Protein AF-A0A3G6N313-F1 (afdb_monomer_lite)

Secondary structure (DSSP, 8-state):
-------S-------TTT--EEEEEEGGGTEEEEEE-SSS-EEEEEE---SS--HHHHHHHHHHHHHHHHHHHHHHHHTTTTT--

Organism: NCBI:txid254

Sequence (85 aa):
MDISHKLEYVEGDFDTVAGELVAVQNPKYGSVTLCFRANMNITFAEVKLHSRDLAIDADAVLESAYDLAEEIARRFNEFPQDLKK

Structure (mmCIF, N/CA/C/O backbone):
data_AF-A0A3G6N313-F1
#
_entry.id   AF-A0A3G6N313-F1
#
loop_
_atom_site.group_PDB
_atom_site.id
_atom_site.type_symbol
_atom_site.label_atom_id
_atom_site.label_alt_id
_atom_site.label_comp_id
_atom_site.label_asym_id
_atom_site.label_entity_id
_atom_site.label_seq_id
_atom_site.pdbx_PDB_ins_code
_atom_site.Cartn_x
_atom_site.Cartn_y
_atom_site.Cartn_z
_atom_site.occupancy
_atom_site.B_iso_or_equiv
_atom_site.auth_seq_id
_atom_site.auth_comp_id
_atom_site.auth_asym_id
_atom_site.auth_atom_id
_atom_site.pdbx_PDB_model_num
ATOM 1 N N . MET A 1 1 ? -1.341 -26.705 -9.875 1.00 40.53 1 MET A N 1
ATOM 2 C CA . MET A 1 1 ? -1.732 -25.442 -10.527 1.00 40.53 1 MET A CA 1
ATOM 3 C C . MET A 1 1 ? -2.574 -24.729 -9.495 1.00 40.53 1 MET A C 1
ATOM 5 O O . MET A 1 1 ? -3.673 -25.189 -9.222 1.00 40.53 1 MET A O 1
ATOM 9 N N . ASP A 1 2 ? -1.982 -23.763 -8.802 1.00 41.44 2 ASP A N 1
ATOM 10 C CA . ASP A 1 2 ? -2.638 -23.060 -7.700 1.00 41.44 2 ASP A CA 1
ATOM 11 C C . ASP A 1 2 ? -3.462 -21.926 -8.309 1.00 41.44 2 ASP A C 1
ATOM 13 O O . ASP A 1 2 ? -2.915 -21.040 -8.968 1.00 41.44 2 ASP A O 1
ATOM 17 N N . ILE A 1 3 ? -4.784 -22.031 -8.215 1.00 49.09 3 ILE A N 1
ATOM 18 C CA . ILE A 1 3 ? -5.698 -21.028 -8.755 1.00 49.09 3 ILE A CA 1
ATOM 19 C C . ILE A 1 3 ? -5.871 -19.987 -7.657 1.00 49.09 3 ILE A C 1
ATOM 21 O O . ILE A 1 3 ? -6.680 -20.151 -6.748 1.00 49.09 3 ILE A O 1
ATOM 25 N N . SER A 1 4 ? -5.084 -18.917 -7.728 1.00 51.53 4 SER A N 1
ATOM 26 C CA . SER A 1 4 ? -5.287 -17.741 -6.894 1.00 51.53 4 SER A CA 1
ATOM 27 C C . SER A 1 4 ? -6.616 -17.097 -7.282 1.00 51.53 4 SER A C 1
ATOM 29 O O . SER A 1 4 ? -6.785 -16.577 -8.387 1.00 51.53 4 SER A O 1
ATOM 31 N N . HIS A 1 5 ? -7.591 -17.176 -6.380 1.00 52.22 5 HIS A N 1
ATOM 32 C CA . HIS A 1 5 ? -8.881 -16.525 -6.553 1.00 52.22 5 HIS A CA 1
ATOM 33 C C . HIS A 1 5 ? -8.662 -15.020 -6.755 1.00 52.22 5 HIS A C 1
ATOM 35 O O . HIS A 1 5 ? -8.157 -14.332 -5.868 1.00 52.22 5 HIS A O 1
ATOM 41 N N . LYS A 1 6 ? -9.037 -14.503 -7.931 1.00 54.88 6 LYS A N 1
ATOM 42 C CA . LYS A 1 6 ? -9.172 -13.061 -8.141 1.00 54.88 6 LYS A CA 1
ATOM 43 C C . LYS A 1 6 ? -10.397 -12.598 -7.365 1.00 54.88 6 LYS A C 1
ATOM 45 O O . LYS A 1 6 ? -11.533 -12.837 -7.764 1.00 54.88 6 LYS A O 1
ATOM 50 N N . LEU A 1 7 ? -10.144 -11.987 -6.219 1.00 61.78 7 LEU A N 1
ATOM 51 C CA . LEU A 1 7 ? -11.145 -11.325 -5.402 1.00 61.78 7 LEU A CA 1
ATOM 52 C C . LEU A 1 7 ? -11.502 -9.995 -6.079 1.00 61.78 7 LEU A C 1
ATOM 54 O O . LEU A 1 7 ? -10.891 -8.972 -5.800 1.00 61.78 7 LEU A O 1
ATOM 58 N N . GLU A 1 8 ? -12.426 -10.026 -7.041 1.00 55.00 8 GLU A N 1
ATOM 59 C CA . GLU A 1 8 ? -12.793 -8.826 -7.816 1.00 55.00 8 GLU A CA 1
ATOM 60 C C . GLU A 1 8 ? -13.767 -7.905 -7.061 1.00 55.00 8 GLU A C 1
ATOM 62 O O . GLU A 1 8 ? -13.830 -6.717 -7.360 1.00 55.00 8 GLU A O 1
ATOM 67 N N . TYR A 1 9 ? -14.470 -8.422 -6.045 1.00 57.72 9 TYR A N 1
ATOM 68 C CA . TYR A 1 9 ? -15.457 -7.678 -5.256 1.00 57.72 9 TYR A CA 1
ATOM 69 C C . TYR A 1 9 ? -15.516 -8.211 -3.823 1.00 57.72 9 TYR A C 1
ATOM 71 O O . TYR A 1 9 ? -16.352 -9.050 -3.491 1.00 57.72 9 TYR A O 1
ATOM 79 N N . VAL A 1 10 ? -14.591 -7.754 -2.980 1.00 61.78 10 VAL A N 1
ATOM 80 C CA . VAL A 1 10 ? -14.620 -8.034 -1.540 1.00 61.78 10 VAL A CA 1
ATOM 81 C C . VAL A 1 10 ? -15.083 -6.782 -0.828 1.00 61.78 10 VAL A C 1
ATOM 83 O O . VAL A 1 10 ? -14.374 -5.780 -0.787 1.00 61.78 10 VAL A O 1
ATOM 86 N N . GLU A 1 11 ? -16.283 -6.862 -0.274 1.00 63.56 11 GLU A N 1
ATOM 87 C CA . GLU A 1 11 ? -16.751 -5.929 0.737 1.00 63.56 11 GLU A CA 1
ATOM 88 C C . GLU A 1 11 ? -16.412 -6.516 2.106 1.00 63.56 11 GLU A C 1
ATOM 90 O O . GLU A 1 11 ? -16.608 -7.706 2.361 1.00 63.56 11 GLU A O 1
ATOM 95 N N . GLY A 1 12 ? -15.866 -5.683 2.977 1.00 68.00 12 GLY A N 1
ATOM 96 C CA . GLY A 1 12 ? -15.515 -6.052 4.337 1.00 68.00 12 GLY A CA 1
ATOM 97 C C . GLY A 1 12 ? -15.554 -4.820 5.218 1.00 68.00 12 GLY A C 1
ATOM 98 O O . GLY A 1 12 ? -15.434 -3.694 4.729 1.00 68.00 12 GLY A O 1
ATOM 99 N N . ASP A 1 13 ? -15.747 -5.033 6.511 1.00 72.06 13 ASP A N 1
ATOM 100 C CA . ASP A 1 13 ? -15.528 -3.992 7.495 1.00 72.06 13 ASP A CA 1
ATOM 101 C C . ASP A 1 13 ? -14.083 -4.062 7.990 1.00 72.06 13 ASP A C 1
ATOM 103 O O . ASP A 1 13 ? -13.473 -5.129 8.088 1.00 72.06 13 ASP A O 1
ATOM 107 N N . PHE A 1 14 ? -13.516 -2.894 8.251 1.00 74.38 14 PHE A N 1
ATOM 108 C CA . PHE A 1 14 ? -12.210 -2.783 8.865 1.00 74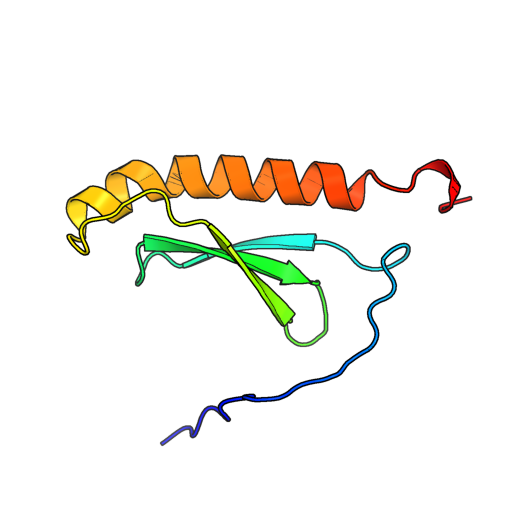.38 14 PHE A CA 1
ATOM 109 C C . PHE A 1 14 ? -12.308 -1.783 10.002 1.00 74.38 14 PHE A C 1
ATOM 111 O O . PHE A 1 14 ? -12.677 -0.623 9.794 1.00 74.38 14 PHE A O 1
ATOM 118 N N . ASP A 1 15 ? -11.968 -2.240 11.201 1.00 79.00 15 ASP A N 1
ATOM 119 C CA . ASP A 1 15 ? -11.853 -1.370 12.357 1.00 79.00 15 ASP A CA 1
ATOM 120 C C . ASP A 1 15 ? -10.589 -0.515 12.216 1.00 79.00 15 ASP A C 1
ATOM 122 O O . ASP A 1 15 ? -9.465 -0.986 12.395 1.00 79.00 15 ASP A O 1
ATOM 126 N N . THR A 1 16 ? -10.783 0.763 11.897 1.00 74.75 16 THR A N 1
ATOM 127 C CA . THR A 1 16 ? -9.703 1.744 11.750 1.00 74.75 16 THR A CA 1
ATOM 128 C C . THR A 1 16 ? -9.031 2.108 13.075 1.00 74.75 16 THR A C 1
ATOM 130 O O . THR A 1 16 ? -7.985 2.751 13.061 1.00 74.75 16 THR A O 1
ATOM 133 N N . VAL A 1 17 ? -9.600 1.709 14.216 1.00 76.25 17 VAL A N 1
ATOM 134 C CA . VAL A 1 17 ? -9.023 1.920 15.547 1.00 76.25 17 VAL A CA 1
ATOM 135 C C . VAL A 1 17 ? -8.126 0.746 15.934 1.00 76.25 17 VAL A C 1
ATOM 137 O O . VAL A 1 17 ? -7.000 0.962 16.384 1.00 76.25 17 VAL A O 1
ATOM 140 N N . ALA A 1 18 ? -8.607 -0.488 15.773 1.00 76.88 18 ALA A N 1
ATOM 141 C CA . ALA A 1 18 ? -7.871 -1.690 16.177 1.00 76.88 18 ALA A CA 1
ATOM 142 C C . ALA A 1 18 ? -6.896 -2.200 15.108 1.00 76.88 18 ALA A C 1
ATOM 144 O O . ALA A 1 18 ? -5.897 -2.848 15.429 1.00 76.88 18 ALA A O 1
ATOM 145 N N . GLY A 1 19 ? -7.196 -1.944 13.840 1.00 81.12 19 GLY A N 1
ATOM 146 C CA . GLY A 1 19 ? -6.423 -2.449 12.725 1.00 81.12 19 GLY A CA 1
ATOM 147 C C . GLY A 1 19 ? -5.139 -1.660 12.464 1.00 81.12 19 GLY A C 1
ATOM 148 O O . GLY A 1 19 ? -5.029 -0.471 12.759 1.00 81.12 19 GLY A O 1
ATOM 149 N N . GLU A 1 20 ? -4.154 -2.347 11.890 1.00 87.12 20 GLU A N 1
ATOM 150 C CA . GLU A 1 20 ? -2.836 -1.794 11.582 1.00 87.12 20 GLU A CA 1
ATOM 151 C C . GLU A 1 20 ? -2.619 -1.757 10.067 1.00 87.12 20 GLU A C 1
ATOM 153 O O . GLU A 1 20 ? -2.901 -2.729 9.362 1.00 87.12 20 GLU A O 1
ATOM 158 N N . LEU A 1 21 ? -2.090 -0.645 9.569 1.00 90.12 21 LEU A N 1
ATOM 159 C CA . LEU A 1 21 ? -1.583 -0.513 8.2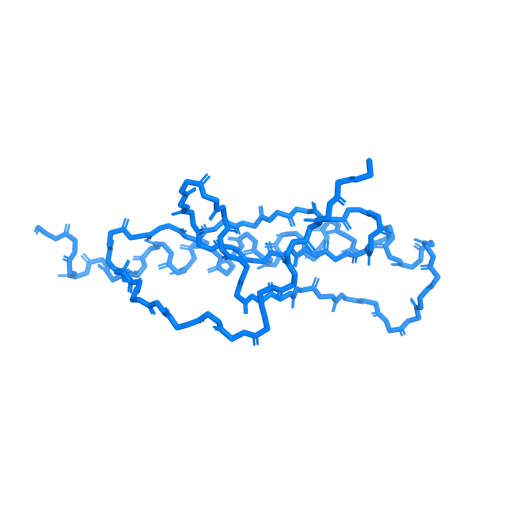13 1.00 90.12 21 LEU A CA 1
ATOM 160 C C . LEU A 1 21 ? -0.121 -0.943 8.150 1.00 90.12 21 LEU A C 1
ATOM 162 O O . LEU A 1 21 ? 0.683 -0.530 8.984 1.00 90.12 21 LEU A O 1
ATOM 166 N N . VAL A 1 22 ? 0.240 -1.710 7.126 1.00 92.38 22 VAL A N 1
ATOM 167 C CA . VAL A 1 22 ? 1.619 -2.129 6.865 1.00 92.38 22 VAL A CA 1
ATOM 168 C C . VAL A 1 22 ? 1.991 -1.883 5.407 1.00 92.38 22 VAL A C 1
ATOM 170 O O . VAL A 1 22 ? 1.169 -2.049 4.504 1.00 92.38 22 VAL A O 1
ATOM 173 N N . ALA A 1 23 ? 3.246 -1.503 5.178 1.00 93.44 23 ALA A N 1
ATOM 174 C CA . ALA A 1 23 ? 3.830 -1.396 3.848 1.00 93.44 23 ALA A CA 1
ATOM 175 C C . ALA A 1 23 ? 4.538 -2.709 3.486 1.00 93.44 23 ALA A C 1
ATOM 177 O O . ALA A 1 23 ? 5.327 -3.237 4.267 1.00 93.44 23 ALA A O 1
ATOM 178 N N . VAL A 1 24 ? 4.262 -3.247 2.299 1.00 91.88 24 VAL A N 1
ATOM 179 C CA . VAL A 1 24 ? 4.866 -4.486 1.795 1.00 91.88 24 VAL A CA 1
ATOM 180 C C . VAL A 1 24 ? 5.514 -4.203 0.449 1.00 91.88 24 VAL A C 1
ATOM 182 O O . VAL A 1 24 ? 4.833 -3.865 -0.518 1.00 91.88 24 VAL A O 1
ATOM 185 N N . GLN A 1 25 ? 6.836 -4.344 0.374 1.00 91.50 25 GLN A N 1
ATOM 186 C CA . GLN A 1 25 ? 7.552 -4.208 -0.892 1.00 91.50 25 GLN A CA 1
ATOM 187 C C . GLN A 1 25 ? 7.189 -5.350 -1.839 1.00 91.50 25 GLN A C 1
ATOM 189 O O . GLN A 1 25 ? 7.134 -6.516 -1.443 1.00 91.50 25 GLN A O 1
ATOM 194 N N . ASN A 1 26 ? 7.014 -5.019 -3.113 1.00 88.31 26 ASN A N 1
ATOM 195 C CA . ASN A 1 26 ? 6.806 -5.976 -4.183 1.00 88.31 26 ASN A CA 1
ATOM 196 C C . ASN A 1 26 ? 7.855 -5.763 -5.289 1.00 88.31 26 ASN A C 1
ATOM 198 O O . ASN A 1 26 ? 7.544 -5.216 -6.352 1.00 88.31 26 ASN A O 1
ATOM 202 N N . PRO A 1 27 ? 9.112 -6.204 -5.064 1.00 84.31 27 PRO A N 1
ATOM 203 C CA . PRO A 1 27 ? 10.235 -5.899 -5.955 1.00 84.31 27 PRO A CA 1
ATOM 204 C C . PRO A 1 27 ? 9.998 -6.359 -7.393 1.00 84.31 27 PRO A C 1
ATOM 206 O O . PRO A 1 27 ? 10.390 -5.694 -8.342 1.00 84.31 27 PRO A O 1
ATOM 209 N N . LYS A 1 28 ? 9.269 -7.470 -7.566 1.00 82.12 28 LYS A N 1
ATOM 210 C CA . LYS A 1 28 ? 8.930 -8.024 -8.882 1.00 82.12 28 LYS A CA 1
ATOM 211 C C . LYS A 1 28 ? 8.167 -7.035 -9.772 1.00 82.12 28 LYS A C 1
ATOM 213 O O . LYS A 1 28 ? 8.291 -7.116 -10.991 1.00 82.12 28 LYS A O 1
ATOM 218 N N . TYR A 1 29 ? 7.360 -6.158 -9.179 1.00 79.94 29 TYR A N 1
ATOM 219 C CA . TYR A 1 29 ? 6.537 -5.191 -9.908 1.00 79.94 29 TYR A CA 1
ATOM 220 C C . TYR A 1 29 ? 6.992 -3.743 -9.699 1.00 79.94 29 TYR A C 1
ATOM 222 O O . TYR A 1 29 ? 6.340 -2.836 -10.211 1.00 79.94 29 TYR A O 1
ATOM 230 N N . GLY A 1 30 ? 8.099 -3.517 -8.980 1.00 84.38 30 GLY A N 1
ATOM 231 C CA . GLY A 1 30 ? 8.598 -2.165 -8.723 1.00 84.38 30 GLY A CA 1
ATOM 232 C C . GLY A 1 30 ? 7.675 -1.314 -7.855 1.00 84.38 30 GLY A C 1
ATOM 233 O O . GLY A 1 30 ? 7.719 -0.087 -7.923 1.00 84.38 30 GLY A O 1
ATOM 234 N N . SER A 1 31 ? 6.802 -1.949 -7.077 1.00 88.56 31 SER A N 1
ATOM 235 C CA . SER A 1 31 ? 5.758 -1.265 -6.325 1.00 88.56 31 SER A CA 1
ATOM 236 C C . SER A 1 31 ? 5.777 -1.645 -4.856 1.00 88.56 31 SER A C 1
ATOM 238 O O . SER A 1 31 ? 6.344 -2.662 -4.447 1.00 88.56 31 SER A O 1
ATOM 240 N N . VAL A 1 32 ? 5.153 -0.802 -4.041 1.00 91.44 32 VAL A N 1
ATOM 241 C CA . VAL A 1 32 ? 4.930 -1.072 -2.625 1.00 91.44 32 VAL A CA 1
ATOM 242 C C . VAL A 1 32 ? 3.437 -1.092 -2.388 1.00 91.44 32 VAL A C 1
ATOM 244 O O . VAL A 1 32 ? 2.717 -0.167 -2.750 1.00 91.44 32 VAL A O 1
ATOM 247 N N . THR A 1 33 ? 2.955 -2.174 -1.802 1.00 92.94 33 THR A N 1
ATOM 248 C CA . THR A 1 33 ? 1.544 -2.352 -1.502 1.00 92.94 33 THR A CA 1
ATOM 249 C C . THR A 1 33 ? 1.284 -1.940 -0.064 1.00 92.94 33 THR A C 1
ATOM 251 O O . THR A 1 33 ? 1.966 -2.394 0.854 1.00 92.94 33 THR A O 1
ATOM 254 N N . LEU A 1 34 ? 0.288 -1.087 0.134 1.00 91.38 34 LEU A N 1
ATOM 255 C CA . LEU A 1 34 ? -0.231 -0.780 1.452 1.00 91.38 34 LEU A CA 1
ATOM 256 C C . LEU A 1 34 ? -1.354 -1.770 1.779 1.00 91.3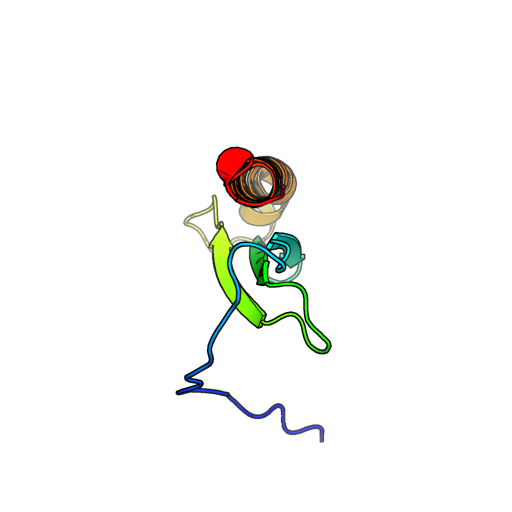8 34 LEU A C 1
ATOM 258 O O . LEU A 1 34 ? -2.301 -1.956 1.002 1.00 91.38 34 LEU A O 1
ATOM 262 N N . CYS A 1 35 ? -1.228 -2.416 2.933 1.00 90.56 35 CYS A N 1
ATOM 263 C CA . CYS A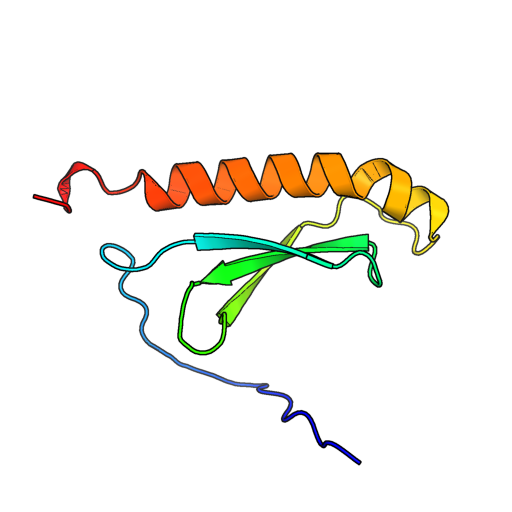 1 35 ? -2.114 -3.485 3.360 1.00 90.56 35 CYS A CA 1
ATOM 264 C C . CYS A 1 35 ? -2.655 -3.229 4.761 1.00 90.56 35 CYS A C 1
ATOM 266 O O . CYS A 1 35 ? -1.931 -2.775 5.644 1.00 90.56 35 CYS A O 1
ATOM 268 N N . PHE A 1 36 ? -3.902 -3.621 4.983 1.00 87.88 36 PHE A N 1
ATOM 269 C CA . PHE A 1 36 ? -4.427 -3.822 6.322 1.00 87.88 36 PHE A CA 1
ATOM 270 C C . PHE A 1 36 ? -3.944 -5.167 6.859 1.00 87.88 36 PHE A C 1
ATOM 272 O O . PHE A 1 36 ? -4.086 -6.205 6.200 1.00 87.88 36 PHE A O 1
ATOM 279 N N . ARG A 1 37 ? -3.357 -5.152 8.054 1.00 84.69 37 ARG A N 1
ATOM 280 C CA . ARG A 1 37 ? -2.857 -6.346 8.725 1.00 84.69 37 ARG A CA 1
ATOM 281 C C . ARG A 1 37 ? -4.031 -7.206 9.187 1.00 84.69 37 ARG A C 1
ATOM 283 O O . ARG A 1 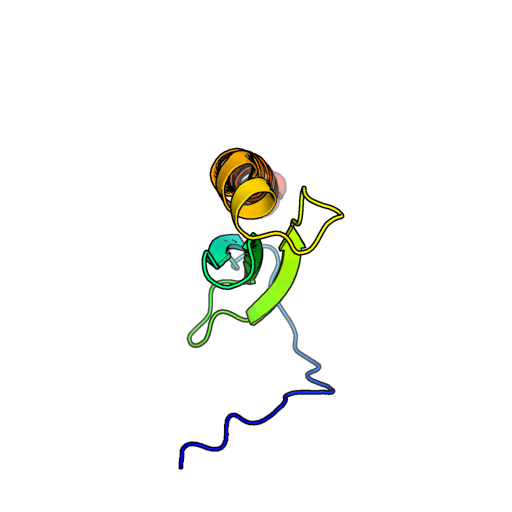37 ? -4.826 -6.797 10.026 1.00 84.69 37 ARG A O 1
ATOM 290 N N . ALA A 1 38 ? -4.110 -8.414 8.646 1.00 78.62 38 ALA A N 1
ATOM 291 C CA . ALA A 1 38 ? -5.103 -9.429 8.989 1.00 78.62 38 ALA A CA 1
ATOM 292 C C . ALA A 1 38 ? -4.494 -10.829 8.776 1.00 78.62 38 ALA A C 1
ATOM 294 O O . ALA A 1 38 ? -3.320 -10.947 8.425 1.00 78.62 38 ALA A O 1
ATOM 295 N N . ASN A 1 39 ? -5.275 -11.902 8.956 1.00 76.25 39 ASN A N 1
ATOM 296 C CA . ASN A 1 39 ? -4.810 -13.277 8.686 1.00 76.25 39 ASN A CA 1
ATOM 297 C C . ASN A 1 39 ? -4.296 -13.456 7.246 1.00 76.25 39 ASN A C 1
ATOM 299 O O . ASN A 1 39 ? -3.357 -14.211 7.005 1.00 76.25 39 ASN A O 1
ATOM 303 N N . MET A 1 40 ? -4.894 -12.734 6.301 1.00 72.75 40 MET A N 1
ATOM 304 C CA . MET A 1 40 ? -4.336 -12.469 4.982 1.00 72.75 40 MET A CA 1
ATOM 305 C C . MET A 1 40 ? -4.291 -10.955 4.835 1.00 72.75 40 MET A C 1
ATOM 307 O O . MET A 1 40 ? -5.343 -10.326 4.878 1.00 72.75 40 MET A O 1
ATOM 311 N N . ASN A 1 41 ? -3.096 -10.375 4.707 1.00 79.38 41 ASN A N 1
ATOM 312 C CA . ASN A 1 41 ? -2.941 -8.937 4.499 1.00 79.38 41 ASN A CA 1
ATOM 313 C C . ASN A 1 41 ? -3.833 -8.480 3.337 1.00 79.38 41 ASN A C 1
ATOM 315 O O . ASN A 1 41 ? -3.667 -8.945 2.208 1.00 79.38 41 ASN A O 1
ATOM 319 N N . ILE A 1 42 ? -4.784 -7.593 3.629 1.00 83.12 42 ILE A N 1
ATOM 320 C CA . ILE A 1 42 ? -5.748 -7.112 2.641 1.00 83.12 42 ILE A CA 1
ATOM 321 C C . ILE A 1 42 ? -5.153 -5.874 1.990 1.00 83.12 42 ILE A C 1
ATOM 323 O O . ILE A 1 42 ? -4.983 -4.840 2.635 1.00 83.12 42 ILE A O 1
ATOM 327 N N . THR A 1 43 ? -4.815 -5.986 0.712 1.00 85.88 43 THR A N 1
ATOM 328 C CA . THR A 1 43 ? -4.338 -4.862 -0.091 1.00 85.88 43 THR A CA 1
ATOM 329 C C . THR A 1 43 ? -5.432 -3.815 -0.255 1.00 85.88 43 THR A C 1
ATOM 331 O O . THR A 1 43 ? -6.539 -4.155 -0.666 1.00 85.88 43 THR A O 1
ATOM 334 N N . PHE A 1 44 ? -5.110 -2.544 0.000 1.00 83.69 44 PHE A N 1
ATOM 335 C CA . PHE A 1 44 ? -6.040 -1.437 -0.257 1.00 83.69 44 PHE A CA 1
ATOM 336 C C . PHE A 1 44 ? -5.482 -0.382 -1.221 1.00 83.69 44 PHE A C 1
ATOM 338 O O . PHE A 1 44 ? -6.259 0.281 -1.903 1.00 83.69 44 PHE A O 1
ATOM 345 N N . ALA A 1 45 ? -4.157 -0.215 -1.292 1.00 87.81 45 ALA A N 1
ATOM 346 C CA . ALA A 1 45 ? -3.528 0.751 -2.187 1.00 87.81 45 ALA A CA 1
ATOM 347 C C . ALA A 1 45 ? -2.132 0.304 -2.631 1.00 87.81 45 ALA A C 1
ATOM 349 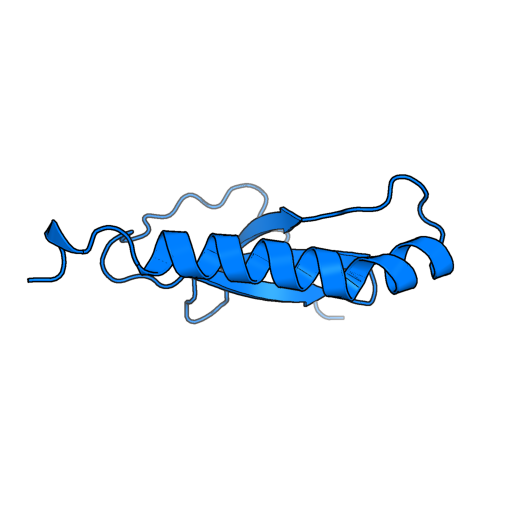O O . ALA A 1 45 ? -1.490 -0.535 -1.999 1.00 87.81 45 ALA A O 1
ATOM 350 N N . GLU A 1 46 ? -1.654 0.906 -3.716 1.00 91.62 46 GLU A N 1
ATOM 351 C CA . GLU A 1 46 ? -0.315 0.708 -4.262 1.00 91.62 46 GLU A CA 1
ATOM 352 C C . GLU A 1 46 ? 0.403 2.056 -4.399 1.00 91.62 46 GLU A C 1
ATOM 354 O O . GLU A 1 46 ? -0.180 3.046 -4.845 1.00 91.62 46 GLU A O 1
ATOM 359 N N . VAL A 1 47 ? 1.681 2.082 -4.024 1.00 90.62 47 VAL A N 1
ATOM 360 C CA . VAL A 1 47 ? 2.601 3.202 -4.212 1.00 90.62 47 VAL A CA 1
ATOM 361 C C . VAL A 1 47 ? 3.587 2.825 -5.315 1.00 90.62 47 VAL A C 1
ATOM 363 O O . VAL A 1 47 ? 4.366 1.879 -5.176 1.00 90.62 47 VAL A O 1
ATOM 366 N N . LYS A 1 48 ? 3.549 3.581 -6.417 1.00 90.00 48 LYS A N 1
ATOM 367 C CA . LYS A 1 48 ? 4.434 3.425 -7.578 1.00 90.00 48 LYS A CA 1
ATOM 368 C C . LYS A 1 48 ? 5.046 4.781 -7.931 1.00 90.00 48 LYS A C 1
ATOM 370 O O . LYS A 1 48 ? 4.317 5.738 -8.181 1.00 90.00 48 LYS A O 1
ATOM 375 N N . LEU A 1 49 ? 6.379 4.860 -7.960 1.00 88.06 49 LEU A N 1
ATOM 376 C CA . LEU A 1 49 ? 7.125 6.101 -8.236 1.00 88.06 49 LEU A CA 1
ATOM 377 C C . LEU A 1 49 ? 7.798 6.134 -9.618 1.00 88.06 49 LEU A C 1
ATOM 379 O O . LEU A 1 49 ? 8.529 7.069 -9.931 1.00 88.06 49 LEU A O 1
ATOM 383 N N . HIS A 1 50 ? 7.536 5.143 -10.468 1.00 83.81 50 HIS A N 1
ATOM 384 C CA . HIS A 1 50 ? 8.055 5.081 -11.832 1.00 83.81 50 HIS A CA 1
ATOM 385 C C . HIS A 1 50 ? 6.903 5.007 -12.845 1.00 83.81 50 HIS A C 1
ATOM 387 O O . HIS A 1 50 ? 5.878 4.370 -12.605 1.00 83.81 50 HIS A O 1
ATOM 393 N N . SER A 1 51 ? 7.064 5.673 -13.991 1.00 78.12 51 SER A N 1
ATOM 394 C CA . SER A 1 51 ? 6.068 5.676 -15.077 1.00 78.12 51 SER A CA 1
ATOM 395 C C . SER A 1 51 ? 6.424 4.733 -16.223 1.00 78.12 51 SER A C 1
ATOM 397 O O . SER A 1 51 ? 5.547 4.301 -16.966 1.00 78.12 51 SER A O 1
ATOM 399 N N . ARG A 1 52 ? 7.713 4.419 -16.378 1.00 73.00 52 ARG A N 1
ATOM 400 C CA . ARG A 1 52 ? 8.219 3.460 -17.357 1.00 73.00 52 ARG A CA 1
ATOM 401 C C . ARG A 1 52 ? 8.330 2.106 -16.678 1.00 73.00 52 ARG A C 1
ATOM 403 O O . ARG A 1 52 ? 8.898 2.012 -15.594 1.00 73.00 52 ARG A O 1
ATOM 410 N N . ASP A 1 53 ? 7.827 1.058 -17.316 1.00 72.25 53 ASP A N 1
ATOM 411 C CA . ASP A 1 53 ? 7.903 -0.314 -16.792 1.00 72.25 53 ASP A CA 1
ATOM 412 C C . ASP A 1 53 ? 9.290 -0.954 -17.030 1.00 72.25 53 ASP A C 1
ATOM 414 O O . ASP A 1 53 ? 9.413 -2.153 -17.275 1.00 72.25 53 ASP A O 1
ATOM 418 N N . LEU A 1 54 ? 10.356 -0.145 -16.993 1.00 80.25 54 LEU A N 1
ATOM 419 C CA . LEU A 1 54 ? 11.731 -0.630 -17.026 1.00 80.25 54 LEU A CA 1
ATOM 420 C C . LEU A 1 54 ? 12.150 -1.033 -15.611 1.00 80.25 54 LEU A C 1
ATOM 422 O O . LEU A 1 54 ? 12.033 -0.241 -14.679 1.00 80.25 54 LEU A O 1
ATOM 426 N N . ALA A 1 55 ? 12.700 -2.241 -15.467 1.00 78.06 55 ALA A N 1
ATOM 427 C CA . ALA A 1 55 ? 13.133 -2.773 -14.173 1.00 78.06 55 ALA A CA 1
ATOM 428 C C . ALA A 1 55 ? 14.175 -1.879 -13.471 1.00 78.06 55 ALA A C 1
ATOM 430 O O . ALA A 1 55 ? 14.104 -1.686 -12.267 1.00 78.06 55 ALA A O 1
ATOM 431 N N . ILE A 1 56 ? 15.085 -1.261 -14.232 1.00 83.94 56 ILE A N 1
ATOM 432 C CA . ILE A 1 56 ? 16.104 -0.345 -13.690 1.00 83.94 56 ILE A CA 1
ATOM 433 C C . ILE A 1 56 ? 15.471 0.887 -13.029 1.00 83.94 56 ILE A C 1
ATOM 435 O O . ILE A 1 56 ? 15.920 1.309 -11.967 1.00 83.94 56 ILE A O 1
ATOM 439 N N . ASP A 1 57 ? 14.436 1.458 -13.650 1.00 83.62 57 ASP A N 1
ATOM 440 C CA . ASP A 1 57 ? 13.757 2.642 -13.115 1.00 83.62 57 ASP A CA 1
ATOM 441 C C . ASP A 1 57 ? 12.954 2.279 -11.857 1.00 83.62 57 ASP A C 1
ATOM 443 O O . ASP A 1 57 ? 12.909 3.059 -10.911 1.00 83.62 57 ASP A O 1
ATOM 447 N N . ALA A 1 58 ? 12.352 1.085 -11.840 1.00 83.38 58 ALA A N 1
ATOM 448 C CA . ALA A 1 58 ? 11.644 0.533 -10.691 1.00 83.38 58 ALA A CA 1
ATOM 449 C C . ALA A 1 58 ? 12.574 0.290 -9.490 1.00 83.38 58 ALA A C 1
ATOM 451 O O . ALA A 1 58 ? 12.285 0.759 -8.389 1.00 83.38 58 ALA A O 1
ATOM 452 N N . ASP A 1 59 ? 13.704 -0.388 -9.702 1.00 85.44 59 ASP A N 1
ATOM 453 C CA . ASP A 1 59 ? 14.669 -0.703 -8.642 1.00 85.44 59 ASP A CA 1
ATOM 454 C C . ASP A 1 59 ? 15.262 0.569 -8.020 1.00 85.44 59 ASP A C 1
ATOM 456 O O . ASP A 1 59 ? 15.458 0.637 -6.808 1.00 85.44 59 ASP A O 1
ATOM 460 N N . ALA A 1 60 ? 15.491 1.607 -8.832 1.00 89.56 60 ALA A N 1
ATOM 461 C CA . ALA A 1 60 ? 16.051 2.876 -8.374 1.00 89.56 60 ALA A CA 1
ATOM 462 C C . ALA A 1 60 ? 15.130 3.658 -7.422 1.00 89.56 60 ALA A C 1
ATOM 464 O O . ALA A 1 60 ? 15.619 4.489 -6.658 1.00 89.56 60 ALA A O 1
ATOM 465 N N . VAL A 1 61 ? 13.812 3.430 -7.476 1.00 90.94 61 VAL A N 1
ATOM 466 C CA . VAL A 1 61 ? 12.820 4.186 -6.688 1.00 90.94 61 VAL A CA 1
ATOM 467 C C . VAL A 1 61 ? 12.078 3.336 -5.660 1.00 90.94 61 VAL A C 1
ATOM 469 O O . VAL A 1 61 ? 11.282 3.883 -4.898 1.00 90.94 61 VAL A O 1
ATOM 472 N N . LEU A 1 62 ? 12.312 2.020 -5.624 1.00 90.69 62 LEU A N 1
ATOM 473 C CA . LEU A 1 62 ? 11.581 1.092 -4.758 1.00 90.69 62 LEU A CA 1
ATOM 474 C C . LEU A 1 62 ? 11.757 1.418 -3.271 1.00 90.69 62 LEU A C 1
ATOM 476 O O . LEU A 1 62 ? 10.785 1.386 -2.520 1.00 90.69 62 LEU A O 1
ATOM 480 N N . GLU A 1 63 ? 12.974 1.769 -2.856 1.00 92.75 63 GLU A N 1
ATOM 481 C CA . GLU A 1 63 ? 13.269 2.161 -1.473 1.00 92.75 63 GLU A CA 1
ATOM 482 C C . GLU A 1 63 ? 12.538 3.456 -1.102 1.00 92.75 63 GLU A C 1
ATOM 484 O O . GLU A 1 63 ? 11.801 3.495 -0.125 1.00 92.75 63 GLU A O 1
ATOM 489 N N . SER A 1 64 ? 12.603 4.482 -1.956 1.00 92.94 64 SER A N 1
ATOM 490 C CA . SER A 1 64 ? 11.866 5.732 -1.728 1.00 92.94 64 SER A CA 1
ATOM 491 C C . SER A 1 64 ? 10.344 5.540 -1.734 1.00 92.94 64 SER A C 1
ATOM 493 O O . SER A 1 64 ? 9.624 6.223 -1.005 1.00 92.94 64 SER A O 1
ATOM 495 N N . ALA A 1 65 ? 9.833 4.614 -2.552 1.00 92.56 65 ALA A N 1
ATOM 496 C CA . ALA A 1 65 ? 8.422 4.240 -2.543 1.00 92.56 65 ALA A CA 1
ATOM 497 C C . ALA A 1 65 ? 8.041 3.541 -1.230 1.00 92.56 65 ALA A C 1
ATOM 499 O O . ALA A 1 65 ? 6.937 3.752 -0.726 1.00 92.56 65 ALA A O 1
ATOM 500 N N . TYR A 1 66 ? 8.953 2.745 -0.669 1.00 94.44 66 TYR A N 1
ATOM 501 C CA . TYR A 1 66 ? 8.769 2.088 0.618 1.00 94.44 66 TYR A CA 1
ATOM 502 C C . TYR A 1 66 ? 8.773 3.082 1.774 1.00 94.44 66 TYR A C 1
ATOM 504 O O . TYR A 1 66 ? 7.830 3.056 2.557 1.00 94.44 66 TYR A O 1
ATOM 512 N N . ASP A 1 67 ? 9.730 4.007 1.827 1.00 95.50 67 ASP A N 1
ATOM 513 C CA . ASP A 1 67 ? 9.788 5.044 2.865 1.00 95.50 67 ASP A CA 1
ATOM 514 C C . ASP A 1 67 ? 8.506 5.891 2.887 1.00 95.50 67 ASP A C 1
ATOM 516 O O . ASP A 1 67 ? 7.941 6.189 3.942 1.00 95.50 67 ASP A O 1
ATOM 520 N N . LEU A 1 68 ? 7.994 6.248 1.702 1.00 94.69 68 LEU A N 1
ATOM 521 C CA . LEU A 1 68 ? 6.726 6.963 1.576 1.00 94.69 68 LEU A CA 1
ATOM 522 C C . LEU A 1 68 ? 5.550 6.128 2.103 1.00 94.69 68 LEU A C 1
ATOM 524 O O . LEU A 1 68 ? 4.694 6.646 2.821 1.00 94.69 68 LEU A O 1
ATOM 528 N N . ALA A 1 69 ? 5.493 4.847 1.740 1.00 94.12 69 ALA A N 1
ATOM 529 C CA . ALA A 1 69 ? 4.448 3.937 2.190 1.00 94.12 69 ALA A CA 1
ATOM 530 C C . ALA A 1 69 ? 4.507 3.701 3.710 1.00 94.12 69 ALA A C 1
ATOM 532 O O . ALA A 1 69 ? 3.468 3.676 4.370 1.00 94.12 69 ALA A O 1
ATOM 533 N N . GLU A 1 70 ? 5.704 3.576 4.279 1.00 95.12 70 GLU A N 1
ATOM 534 C CA . GLU A 1 70 ? 5.921 3.411 5.714 1.00 95.12 70 GLU A CA 1
ATOM 535 C C . GLU A 1 70 ? 5.478 4.656 6.489 1.00 95.12 70 GLU A C 1
ATOM 537 O O . GLU A 1 70 ? 4.777 4.538 7.492 1.00 95.12 70 GLU A O 1
ATOM 542 N N . GLU A 1 71 ? 5.774 5.856 5.987 1.00 94.62 71 GLU A N 1
ATOM 543 C CA . GLU A 1 71 ? 5.314 7.104 6.599 1.00 94.62 71 GLU A CA 1
ATOM 544 C C . GLU A 1 71 ? 3.782 7.247 6.550 1.00 94.62 71 GLU A C 1
ATOM 546 O O . GLU A 1 71 ? 3.165 7.701 7.518 1.00 94.62 71 GLU A O 1
ATOM 551 N N . ILE A 1 72 ? 3.142 6.823 5.452 1.00 91.62 72 ILE A N 1
ATOM 552 C CA . ILE A 1 72 ? 1.674 6.760 5.350 1.00 91.62 72 ILE A CA 1
ATOM 553 C C . ILE A 1 72 ? 1.114 5.782 6.389 1.00 91.62 72 ILE A C 1
ATOM 555 O O . ILE A 1 72 ? 0.180 6.131 7.115 1.00 91.62 72 ILE A O 1
ATOM 559 N N . ALA A 1 73 ? 1.694 4.584 6.487 1.00 91.94 73 ALA A N 1
ATOM 560 C CA . ALA A 1 73 ? 1.283 3.567 7.447 1.00 91.94 73 ALA A CA 1
ATOM 561 C C . ALA A 1 73 ? 1.449 4.041 8.890 1.00 91.94 73 ALA A C 1
ATOM 563 O O . ALA A 1 73 ? 0.525 3.914 9.691 1.00 91.94 73 ALA A O 1
ATOM 564 N N . ARG A 1 74 ? 2.577 4.676 9.208 1.00 91.81 74 ARG A N 1
ATOM 565 C CA . ARG A 1 74 ? 2.846 5.255 10.522 1.00 91.81 74 ARG A CA 1
ATOM 566 C C . ARG A 1 74 ? 1.797 6.292 10.907 1.00 91.81 74 ARG A C 1
ATOM 568 O O . ARG A 1 74 ? 1.194 6.170 11.968 1.00 91.81 74 ARG A O 1
ATOM 575 N N . ARG A 1 75 ? 1.523 7.266 10.034 1.00 90.00 75 ARG A N 1
ATOM 576 C CA . ARG A 1 75 ? 0.512 8.307 10.296 1.00 90.00 75 ARG A CA 1
ATOM 577 C C . ARG A 1 75 ? -0.891 7.736 10.438 1.00 90.00 75 ARG A C 1
ATOM 579 O O . ARG A 1 75 ? -1.650 8.214 11.275 1.00 90.00 75 ARG A O 1
ATOM 586 N N . PHE A 1 76 ? -1.228 6.724 9.639 1.00 87.31 76 PHE A N 1
ATOM 587 C CA . PHE A 1 76 ? -2.493 6.016 9.784 1.00 87.31 76 PHE A CA 1
ATOM 588 C C . PHE A 1 76 ? -2.569 5.323 11.144 1.00 87.31 76 PHE A C 1
ATOM 590 O O . PHE A 1 76 ? -3.538 5.516 11.853 1.00 87.31 76 PHE A O 1
ATOM 597 N N . ASN A 1 77 ? -1.533 4.592 11.556 1.00 86.62 77 ASN A N 1
ATOM 598 C CA . ASN A 1 77 ? -1.529 3.841 12.814 1.00 86.62 77 ASN A CA 1
ATOM 599 C C . ASN A 1 77 ? -1.486 4.740 14.062 1.00 86.62 77 ASN A C 1
ATOM 601 O O . ASN A 1 77 ? -2.014 4.370 15.118 1.00 86.62 77 ASN A O 1
ATOM 605 N N . GLU A 1 78 ? -0.866 5.917 13.952 1.00 85.94 78 GLU A N 1
ATOM 606 C CA . GLU A 1 78 ? -0.868 6.961 14.982 1.00 85.94 78 GLU A CA 1
ATOM 607 C C . GLU A 1 78 ? -2.256 7.615 15.145 1.00 85.94 78 GLU A C 1
ATOM 609 O O . GLU A 1 78 ? -2.551 8.163 16.205 1.00 85.94 78 GLU A O 1
ATOM 614 N N . PHE A 1 79 ? -3.139 7.533 14.148 1.00 73.81 79 PHE A N 1
ATOM 615 C CA . PHE A 1 79 ? -4.494 8.080 14.198 1.00 73.81 79 PHE A CA 1
ATOM 616 C C . PHE A 1 79 ? -5.524 6.945 14.390 1.00 73.81 79 PHE A C 1
ATOM 618 O O . PHE A 1 79 ? -5.434 5.930 13.719 1.00 73.81 79 PHE A O 1
ATOM 625 N N . PRO A 1 80 ? -6.519 7.041 15.288 1.00 64.94 80 PRO A N 1
ATOM 626 C CA . PRO A 1 80 ? -6.874 8.161 16.145 1.00 64.94 80 PRO A CA 1
ATOM 627 C C . PRO A 1 80 ? -6.334 7.931 17.566 1.00 64.94 80 PRO A C 1
ATOM 629 O O . PRO A 1 80 ? -6.871 7.118 18.321 1.00 64.94 80 PRO A O 1
ATOM 632 N N . GLN A 1 81 ? -5.305 8.686 17.964 1.00 62.34 81 GLN A N 1
ATOM 633 C CA . GLN A 1 81 ? -4.813 8.727 19.353 1.00 62.34 81 GLN A CA 1
ATOM 634 C C . GLN A 1 81 ? -5.935 9.003 20.371 1.00 62.34 81 GLN A C 1
ATOM 636 O O . GLN A 1 81 ? -5.892 8.492 21.488 1.00 62.34 81 GLN A O 1
ATOM 641 N N . ASP A 1 82 ? -6.970 9.747 19.969 1.00 61.84 82 ASP A N 1
ATOM 642 C CA . ASP A 1 82 ? -8.104 10.110 20.825 1.00 61.84 82 ASP A CA 1
ATOM 643 C C . ASP A 1 82 ? -9.123 8.979 21.047 1.00 61.84 82 ASP A C 1
ATOM 645 O O . ASP A 1 82 ? -9.895 9.034 22.005 1.00 61.84 82 ASP A O 1
ATOM 649 N N . LEU A 1 83 ? -9.129 7.951 20.189 1.00 60.03 83 LEU A N 1
ATOM 650 C CA . LEU A 1 83 ? -10.065 6.818 20.252 1.00 60.03 83 LEU A CA 1
ATOM 651 C C . LEU A 1 83 ? -9.429 5.540 20.826 1.00 60.03 83 LEU A C 1
ATOM 653 O O . LEU A 1 83 ? -10.144 4.583 21.104 1.00 60.03 83 LEU A O 1
ATOM 657 N N . LYS A 1 84 ? -8.107 5.527 21.048 1.00 55.41 84 LYS A N 1
ATOM 658 C CA . LYS A 1 84 ? -7.344 4.398 21.620 1.00 55.41 84 LYS A CA 1
ATOM 659 C C . LYS A 1 84 ? -7.196 4.480 23.157 1.00 55.41 84 LYS A C 1
ATOM 661 O O . LYS A 1 84 ? -6.142 4.125 23.684 1.00 55.41 84 LYS A O 1
ATOM 666 N N . LYS A 1 85 ? -8.210 4.997 23.866 1.00 52.31 85 LYS A N 1
ATOM 667 C CA . LYS A 1 85 ? -8.241 5.102 25.342 1.00 52.31 85 LYS A CA 1
ATOM 668 C C . LYS A 1 85 ? -8.875 3.894 26.015 1.00 52.31 85 LYS A C 1
ATOM 670 O O . LYS A 1 85 ? -9.929 3.442 25.523 1.00 52.31 85 LYS A O 1
#

Radius of gyration: 14.99 Å; chains: 1; bounding box: 33×36×43 Å

pLDDT: mean 79.63, std 13.88, range [40.53, 95.5]

Foldseek 3Di:
DDDDDPCVDDDDDDDLQPWAWDWAQDLVQLKIFIFIDDPDTHTDDIQHDDDDSDSVRSVVCRVVSRVVSVVVRVVSNPPPPVPND